Protein AF-A0A7S3JEY6-F1 (afdb_monomer_lite)

Organism: NCBI:txid151035

Structure (mmCIF, N/CA/C/O backbone):
data_AF-A0A7S3JEY6-F1
#
_entry.id   AF-A0A7S3JEY6-F1
#
loop_
_atom_site.group_PDB
_atom_site.id
_atom_site.type_symbol
_atom_site.label_atom_id
_atom_site.label_alt_id
_atom_site.label_comp_id
_atom_site.label_asym_id
_atom_site.label_entity_id
_atom_site.label_seq_id
_atom_site.pdbx_PDB_ins_code
_atom_site.Cartn_x
_atom_site.Cartn_y
_atom_site.Cartn_z
_atom_site.occupancy
_atom_site.B_iso_or_equiv
_atom_site.auth_seq_id
_atom_site.auth_comp_id
_atom_site.auth_asym_id
_atom_site.auth_atom_id
_atom_site.pdbx_PDB_model_num
ATOM 1 N N . MET A 1 1 ? 32.269 -19.346 -2.819 1.00 57.66 1 MET A N 1
ATOM 2 C CA . MET A 1 1 ? 31.037 -19.786 -2.111 1.00 57.66 1 MET A CA 1
ATOM 3 C C . MET A 1 1 ? 29.796 -19.551 -2.980 1.00 57.66 1 MET A C 1
ATOM 5 O O . MET A 1 1 ? 29.886 -18.789 -3.935 1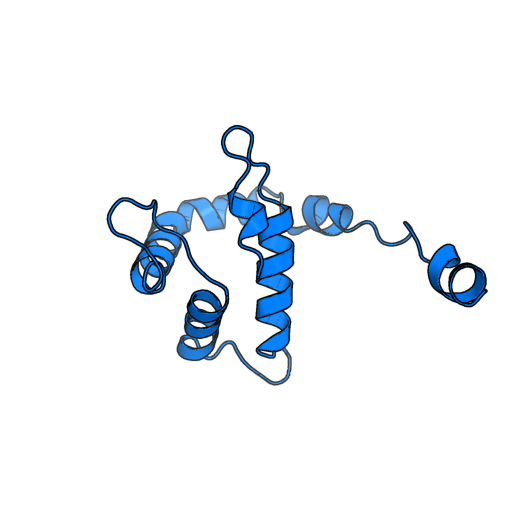.00 57.66 1 MET A O 1
ATOM 9 N N . MET A 1 2 ? 28.653 -20.195 -2.689 1.00 67.88 2 MET A N 1
ATOM 10 C CA . MET A 1 2 ? 27.393 -20.067 -3.462 1.00 67.88 2 M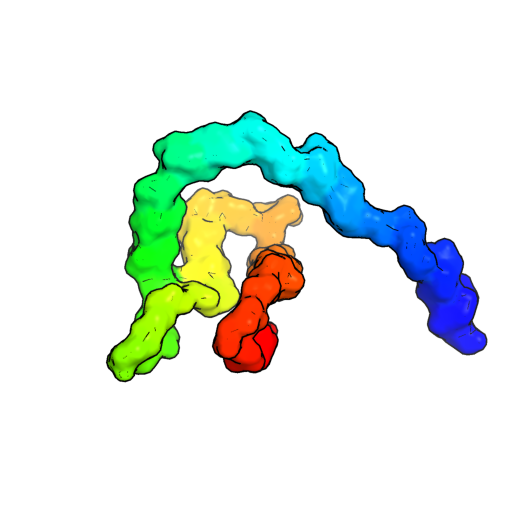ET A CA 1
ATOM 11 C C . MET A 1 2 ? 26.958 -18.598 -3.648 1.00 67.88 2 MET A C 1
ATOM 13 O O . MET A 1 2 ? 26.498 -18.218 -4.719 1.00 67.88 2 MET A O 1
ATOM 17 N N . TYR A 1 3 ? 27.199 -17.765 -2.633 1.00 72.00 3 TYR A N 1
ATOM 18 C CA . TYR A 1 3 ? 26.943 -16.323 -2.640 1.00 72.00 3 TYR A CA 1
ATOM 19 C C . TYR A 1 3 ? 27.713 -15.562 -3.739 1.00 72.00 3 TYR A C 1
ATOM 21 O O . TYR A 1 3 ? 27.115 -14.864 -4.555 1.00 72.00 3 TYR A O 1
ATOM 29 N N . GLU A 1 4 ? 29.032 -15.744 -3.815 1.00 73.69 4 GLU A N 1
ATOM 30 C CA . GLU A 1 4 ? 29.912 -14.998 -4.731 1.00 73.69 4 GLU A CA 1
ATOM 31 C C . GLU A 1 4 ? 29.698 -15.378 -6.200 1.00 73.69 4 GLU A C 1
ATOM 33 O O . GLU A 1 4 ? 29.848 -14.547 -7.090 1.00 73.69 4 GLU A O 1
ATOM 38 N N . ARG A 1 5 ? 29.347 -16.643 -6.463 1.00 71.69 5 ARG A N 1
ATOM 39 C CA . ARG A 1 5 ? 29.145 -17.148 -7.827 1.00 71.69 5 ARG A CA 1
ATOM 40 C C . ARG A 1 5 ? 27.738 -16.906 -8.366 1.00 71.69 5 ARG A C 1
ATOM 42 O O . ARG A 1 5 ? 27.607 -16.657 -9.559 1.00 71.69 5 ARG A O 1
ATOM 49 N N . ASN A 1 6 ? 26.712 -16.980 -7.514 1.00 73.75 6 ASN A N 1
ATOM 50 C CA . ASN A 1 6 ? 25.322 -17.000 -7.980 1.00 73.75 6 ASN A CA 1
ATOM 51 C C . ASN A 1 6 ? 24.539 -15.725 -7.651 1.00 73.75 6 ASN A C 1
ATOM 53 O O . ASN A 1 6 ? 23.624 -15.394 -8.395 1.00 73.75 6 ASN A O 1
ATOM 57 N N . LEU A 1 7 ? 24.868 -15.011 -6.568 1.00 69.38 7 LEU A N 1
ATOM 58 C CA . LEU A 1 7 ? 24.095 -13.844 -6.113 1.00 69.38 7 LEU A CA 1
ATOM 59 C C . LEU A 1 7 ? 24.815 -12.524 -6.407 1.00 69.38 7 LEU A C 1
ATOM 61 O O . LEU A 1 7 ? 24.202 -11.589 -6.921 1.00 69.38 7 LEU A O 1
ATOM 65 N N . PHE A 1 8 ? 26.127 -12.467 -6.164 1.00 71.81 8 PHE A N 1
ATOM 66 C CA . PHE A 1 8 ? 26.944 -11.267 -6.379 1.00 71.81 8 PHE A CA 1
ATOM 67 C C . PHE A 1 8 ? 26.860 -10.675 -7.804 1.00 71.81 8 PHE A C 1
ATOM 69 O O . PHE A 1 8 ? 26.747 -9.457 -7.921 1.00 71.81 8 PHE A O 1
ATOM 76 N N . PRO A 1 9 ? 26.811 -11.470 -8.898 1.00 75.88 9 PRO A N 1
ATOM 77 C CA . PRO A 1 9 ? 26.722 -10.923 -10.257 1.00 75.88 9 PRO A CA 1
ATOM 78 C C . PRO A 1 9 ? 25.406 -10.207 -10.582 1.00 75.88 9 PRO A C 1
ATOM 80 O O . PRO A 1 9 ? 25.340 -9.503 -11.592 1.00 75.88 9 PRO A O 1
ATOM 83 N N . TYR A 1 10 ? 24.355 -10.424 -9.790 1.00 68.44 10 TYR A N 1
ATOM 84 C CA . TYR A 1 10 ? 23.027 -9.834 -9.988 1.00 68.44 10 TYR A CA 1
ATOM 85 C C . TYR A 1 10 ? 22.689 -8.784 -8.926 1.00 68.44 10 TYR A C 1
ATOM 87 O O . TYR A 1 10 ? 21.715 -8.045 -9.076 1.00 68.44 10 TYR A O 1
ATOM 95 N N . PHE A 1 11 ? 23.516 -8.678 -7.884 1.00 61.50 11 PHE A N 1
ATOM 96 C CA . PHE A 1 11 ? 23.351 -7.714 -6.807 1.00 61.50 11 PHE A CA 1
ATOM 97 C C . PHE A 1 11 ? 23.478 -6.285 -7.359 1.00 61.50 11 PHE A C 1
ATOM 99 O O . PHE A 1 11 ? 24.491 -5.927 -7.956 1.00 61.50 11 PHE A O 1
ATOM 106 N N . GLY A 1 12 ? 22.419 -5.481 -7.222 1.00 65.06 12 GLY A N 1
ATOM 107 C CA . GLY A 1 12 ? 22.375 -4.090 -7.694 1.00 65.06 12 GLY A CA 1
ATOM 108 C C . GLY A 1 12 ? 22.077 -3.882 -9.187 1.00 65.06 12 GLY A C 1
ATOM 109 O O . GLY A 1 12 ? 21.961 -2.737 -9.613 1.00 65.06 12 GLY A O 1
ATOM 110 N N . LYS A 1 13 ? 21.913 -4.944 -9.996 1.00 67.19 13 LYS A N 1
ATOM 111 C CA . LYS A 1 13 ? 21.533 -4.804 -11.421 1.00 67.19 13 LYS A CA 1
ATOM 112 C C . LYS A 1 13 ? 20.061 -4.462 -11.627 1.00 67.19 13 LYS A C 1
ATOM 114 O O . LYS A 1 13 ? 19.707 -3.843 -12.625 1.00 67.19 13 LYS A O 1
ATOM 119 N N . GLN A 1 14 ? 19.203 -4.889 -10.708 1.00 66.25 14 GLN A N 1
ATOM 120 C CA . GLN A 1 14 ? 17.799 -4.509 -10.709 1.00 66.25 14 GLN A CA 1
ATOM 121 C C . GLN A 1 14 ? 17.652 -3.300 -9.798 1.00 66.25 14 GLN A C 1
ATOM 123 O O . GLN A 1 14 ? 17.940 -3.400 -8.609 1.00 66.25 14 GLN A O 1
ATOM 128 N N . ASN A 1 15 ? 17.251 -2.163 -10.369 1.00 69.06 15 ASN A N 1
ATOM 129 C CA . ASN A 1 15 ? 16.907 -0.970 -9.612 1.00 69.06 15 ASN A CA 1
ATOM 130 C C . ASN A 1 15 ? 15.385 -0.961 -9.380 1.00 69.06 15 ASN A C 1
ATOM 132 O O . ASN A 1 15 ? 14.649 -0.599 -10.301 1.00 69.06 15 ASN A O 1
ATOM 136 N N . PRO A 1 16 ? 14.885 -1.326 -8.183 1.00 67.38 16 PRO A N 1
ATOM 137 C CA . PRO A 1 16 ? 13.449 -1.306 -7.897 1.00 67.38 16 PRO A CA 1
ATOM 138 C C . PRO A 1 16 ? 12.867 0.111 -7.988 1.00 67.38 16 PRO A C 1
ATOM 140 O O . PRO A 1 16 ? 11.682 0.283 -8.271 1.00 67.38 16 PRO A O 1
ATOM 143 N N . GLN A 1 17 ? 13.712 1.132 -7.797 1.00 74.00 17 GLN A N 1
ATOM 144 C CA . GLN A 1 17 ? 13.337 2.537 -7.907 1.00 74.00 17 GLN A CA 1
ATOM 145 C C . GLN A 1 17 ? 13.005 2.931 -9.350 1.00 74.00 17 GLN A C 1
ATOM 147 O O . GLN A 1 17 ? 12.110 3.739 -9.569 1.00 74.00 17 GLN A O 1
ATOM 152 N N . ALA A 1 18 ? 13.622 2.283 -10.345 1.00 79.81 18 ALA A N 1
ATOM 153 C CA . ALA A 1 18 ? 13.360 2.582 -11.750 1.00 79.81 18 ALA A CA 1
ATOM 154 C C . ALA A 1 18 ? 11.897 2.323 -12.144 1.00 79.81 18 ALA A C 1
ATOM 156 O O . ALA A 1 18 ? 11.350 3.049 -12.968 1.00 79.81 18 ALA A O 1
ATOM 157 N N . PHE A 1 19 ? 11.234 1.317 -11.564 1.00 76.69 19 PHE A N 1
ATOM 158 C CA . PHE A 1 19 ? 9.799 1.126 -11.794 1.00 76.69 19 PHE A CA 1
ATOM 159 C C . PHE A 1 19 ? 8.985 2.270 -11.186 1.00 76.69 19 PHE A C 1
ATOM 161 O O . PHE A 1 19 ? 8.059 2.767 -11.823 1.00 76.69 19 PHE A O 1
ATOM 168 N N . ARG A 1 20 ? 9.345 2.707 -9.975 1.00 78.88 20 ARG A N 1
ATOM 169 C CA . ARG A 1 20 ? 8.625 3.771 -9.274 1.00 78.88 20 ARG A CA 1
ATOM 170 C C . ARG A 1 20 ? 8.689 5.068 -10.061 1.00 78.88 20 ARG A C 1
ATOM 172 O O . ARG A 1 20 ? 7.640 5.580 -10.428 1.00 78.88 20 ARG A O 1
ATOM 179 N N . ASP A 1 21 ? 9.890 5.508 -10.411 1.00 81.06 21 ASP A N 1
ATOM 180 C CA . ASP A 1 21 ? 10.106 6.778 -11.110 1.00 81.06 21 ASP A CA 1
ATOM 181 C C . ASP A 1 21 ? 9.417 6.805 -12.483 1.00 81.06 21 ASP A C 1
ATOM 183 O O . ASP A 1 21 ? 8.878 7.827 -12.892 1.00 81.06 21 ASP A O 1
ATOM 187 N N . ASN A 1 22 ? 9.392 5.669 -13.192 1.00 81.75 22 ASN A N 1
ATOM 188 C CA . ASN A 1 22 ? 8.861 5.621 -14.555 1.00 81.75 22 ASN A CA 1
ATOM 189 C C . ASN A 1 22 ? 7.367 5.269 -14.642 1.00 81.75 22 ASN A C 1
ATOM 191 O O . ASN A 1 22 ? 6.740 5.559 -15.660 1.00 81.75 22 ASN A O 1
ATOM 195 N N . ARG A 1 23 ? 6.795 4.568 -13.652 1.00 81.38 23 ARG A N 1
ATOM 196 C CA . ARG A 1 23 ? 5.451 3.960 -13.775 1.00 81.38 23 ARG A CA 1
ATOM 197 C C . ARG A 1 23 ? 4.512 4.230 -12.609 1.00 81.38 23 ARG A C 1
ATOM 199 O O . ARG A 1 23 ? 3.313 4.078 -12.805 1.00 81.38 23 ARG A O 1
ATOM 206 N N . TYR A 1 24 ? 5.021 4.601 -11.437 1.00 81.38 24 TYR A N 1
ATOM 207 C CA . TYR A 1 24 ? 4.195 4.763 -10.237 1.00 81.38 24 TYR A CA 1
ATOM 208 C C . TYR A 1 24 ? 4.168 6.207 -9.726 1.00 81.38 24 TYR A C 1
ATOM 210 O O . TYR A 1 24 ? 3.105 6.741 -9.442 1.00 81.38 24 TYR A O 1
ATOM 218 N N . TRP A 1 25 ? 5.320 6.870 -9.647 1.00 85.94 25 TRP A N 1
ATOM 219 C CA . TRP A 1 25 ? 5.466 8.262 -9.219 1.00 85.94 25 TRP A CA 1
ATOM 220 C C . TRP A 1 25 ? 5.343 9.214 -10.405 1.00 85.94 25 TRP A C 1
ATOM 222 O O . TRP A 1 25 ? 6.261 9.963 -10.729 1.00 85.94 25 TRP A O 1
ATOM 232 N N . ASN A 1 26 ? 4.197 9.156 -11.072 1.00 89.00 26 ASN A N 1
ATOM 233 C CA . ASN A 1 26 ? 3.839 10.086 -12.132 1.00 89.00 26 ASN A CA 1
ATOM 234 C C . ASN A 1 26 ? 2.513 10.785 -11.807 1.00 89.00 26 ASN A C 1
ATOM 236 O O . ASN A 1 26 ? 1.744 10.354 -10.947 1.00 89.00 26 ASN A O 1
ATOM 240 N N . GLU A 1 27 ? 2.267 11.893 -12.500 1.00 91.12 27 GLU A N 1
ATOM 241 C CA . GLU A 1 27 ? 1.101 12.746 -12.270 1.00 91.12 27 GLU A CA 1
ATOM 242 C C . GLU A 1 27 ? -0.222 12.037 -12.595 1.00 91.12 27 GLU A C 1
ATOM 244 O O . GLU A 1 27 ? -1.229 12.254 -11.925 1.00 91.12 27 GLU A O 1
ATOM 249 N N . GLU A 1 28 ? -0.228 11.148 -13.589 1.00 90.50 28 GLU A N 1
ATOM 250 C CA . GLU A 1 28 ? -1.419 10.389 -13.983 1.00 90.50 28 GLU A CA 1
ATOM 251 C C . GLU A 1 28 ? -1.913 9.498 -12.838 1.00 90.50 28 GLU A C 1
ATOM 253 O O . GLU A 1 28 ? -3.097 9.513 -12.494 1.00 90.50 28 GLU A O 1
ATOM 258 N N . VAL A 1 29 ? -0.994 8.770 -12.202 1.00 89.19 29 VAL A N 1
ATOM 259 C CA . VAL A 1 29 ? -1.283 7.919 -11.045 1.00 89.19 29 VAL A CA 1
ATOM 260 C C . VAL A 1 29 ? -1.720 8.763 -9.843 1.00 89.19 29 VAL A C 1
ATOM 262 O O . VAL A 1 29 ? -2.700 8.417 -9.182 1.00 89.19 29 VAL A O 1
ATOM 265 N N . ASP A 1 30 ? -1.068 9.901 -9.588 1.00 91.06 30 ASP A N 1
ATOM 266 C CA . ASP A 1 30 ? -1.451 10.822 -8.506 1.00 91.06 30 ASP A CA 1
ATOM 267 C C . ASP A 1 30 ? -2.877 11.380 -8.694 1.00 91.06 30 ASP A C 1
ATOM 269 O O . ASP A 1 30 ? -3.679 11.419 -7.757 1.00 91.06 30 ASP A O 1
ATOM 273 N N . ASN A 1 31 ? -3.255 11.727 -9.927 1.00 93.75 31 ASN A N 1
ATOM 274 C CA . ASN A 1 31 ? -4.609 12.183 -10.252 1.00 93.75 31 ASN A CA 1
ATOM 275 C C . ASN A 1 31 ? -5.671 11.099 -10.005 1.00 93.75 31 ASN A C 1
ATOM 277 O O . ASN A 1 31 ? -6.765 11.400 -9.511 1.00 93.75 31 ASN A O 1
ATOM 281 N N . ILE A 1 32 ? -5.358 9.832 -10.297 1.00 92.81 32 ILE A N 1
ATOM 282 C CA . ILE A 1 32 ? -6.247 8.700 -9.994 1.00 92.81 32 ILE A CA 1
ATOM 283 C C . ILE A 1 32 ? -6.414 8.548 -8.479 1.00 92.81 32 ILE A C 1
ATOM 285 O O . ILE A 1 32 ? -7.547 8.446 -8.002 1.00 92.81 32 ILE A O 1
ATOM 289 N N . TYR A 1 33 ? -5.320 8.601 -7.714 1.00 88.69 33 TYR A N 1
ATOM 290 C CA . TYR A 1 33 ? -5.389 8.515 -6.254 1.00 88.69 33 TYR A CA 1
ATOM 291 C C . TYR A 1 33 ? -6.203 9.654 -5.645 1.00 88.69 33 TYR A C 1
ATOM 293 O O . TYR A 1 33 ? -7.069 9.397 -4.812 1.00 88.69 33 TYR A O 1
ATOM 301 N N . LYS A 1 34 ? -5.993 10.899 -6.087 1.00 91.62 34 LYS A N 1
ATOM 302 C CA . LYS A 1 34 ? -6.748 12.060 -5.587 1.00 91.62 34 LYS A CA 1
ATOM 303 C C . LYS A 1 34 ? -8.237 11.964 -5.898 1.00 91.62 34 LYS A C 1
ATOM 305 O O . LYS A 1 34 ? -9.059 12.241 -5.029 1.00 91.62 34 LYS A O 1
ATOM 310 N N . SER A 1 35 ? -8.590 11.559 -7.118 1.00 95.06 35 SER A N 1
ATOM 311 C CA . SER A 1 35 ? -9.996 11.436 -7.529 1.00 95.06 35 SER A C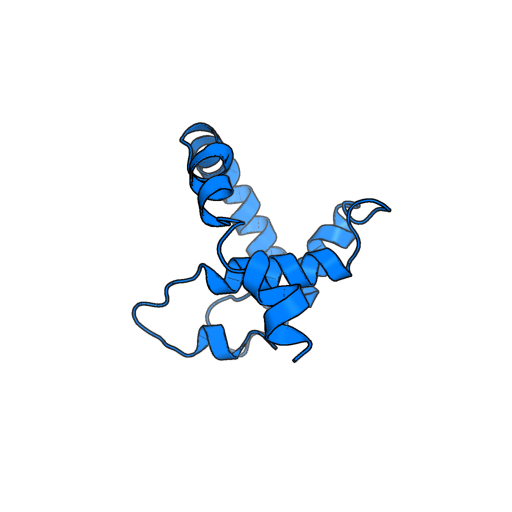A 1
ATOM 312 C C . SER A 1 35 ? -10.736 10.308 -6.802 1.00 95.06 35 SER A C 1
ATOM 314 O O . SER A 1 35 ? -11.926 10.451 -6.529 1.00 95.06 35 SER A O 1
ATOM 316 N N . HIS A 1 36 ? -10.042 9.229 -6.430 1.00 93.88 36 HIS A N 1
ATOM 317 C CA . HIS A 1 36 ? -10.638 8.053 -5.783 1.00 93.88 36 HIS A CA 1
ATOM 318 C C . HIS A 1 36 ? -10.270 7.916 -4.299 1.00 93.88 36 HIS A C 1
ATOM 320 O O . HIS A 1 36 ? -10.531 6.877 -3.693 1.00 93.88 36 HIS A O 1
ATOM 326 N N . LEU A 1 37 ? -9.703 8.955 -3.679 1.00 91.88 37 LEU A N 1
ATOM 327 C CA . LEU A 1 37 ? -9.218 8.898 -2.296 1.00 91.88 37 LEU A CA 1
ATOM 328 C C . LEU A 1 37 ? -10.305 8.442 -1.314 1.00 91.88 37 LEU A C 1
ATOM 330 O O . LEU A 1 37 ? -10.054 7.604 -0.454 1.00 91.88 37 LEU A O 1
ATOM 334 N N . GLN A 1 38 ? -11.532 8.939 -1.487 1.00 93.62 38 GLN A N 1
ATOM 335 C CA . GLN A 1 38 ? -12.670 8.578 -0.635 1.00 93.62 38 GLN A CA 1
ATOM 336 C C . GLN A 1 38 ? -12.999 7.081 -0.695 1.00 93.62 38 GLN A C 1
ATOM 338 O O . GLN A 1 38 ? -13.345 6.489 0.324 1.00 93.62 38 GLN A O 1
ATOM 343 N N . LEU A 1 39 ? -12.860 6.461 -1.871 1.00 92.38 39 LEU A N 1
ATOM 344 C CA . LEU A 1 39 ? -13.063 5.025 -2.043 1.00 92.38 39 LEU A CA 1
ATOM 345 C C . LEU A 1 39 ? -11.983 4.237 -1.297 1.00 92.38 39 LEU A C 1
ATOM 347 O O . LEU A 1 39 ? -12.303 3.304 -0.565 1.00 92.38 39 LEU A O 1
ATOM 351 N N . PHE A 1 40 ? -10.716 4.634 -1.436 1.00 89.88 40 PHE A N 1
ATOM 352 C CA . PHE A 1 40 ? -9.615 3.979 -0.728 1.00 89.88 40 PHE A CA 1
ATOM 353 C C . PHE A 1 40 ? -9.747 4.116 0.791 1.00 89.88 40 PHE A C 1
ATOM 355 O O . PHE A 1 40 ? -9.560 3.136 1.508 1.00 89.88 40 PHE A O 1
ATOM 362 N N . GLU A 1 41 ? -10.128 5.293 1.294 1.00 90.56 41 GLU A N 1
ATOM 363 C CA . GLU A 1 41 ? -10.404 5.481 2.721 1.00 90.56 41 GLU A CA 1
ATOM 364 C C . GLU A 1 41 ? -11.571 4.622 3.208 1.00 90.56 41 GLU A C 1
ATOM 366 O O . GLU A 1 41 ? -11.515 4.078 4.312 1.00 90.56 41 GLU A O 1
ATOM 371 N N . TYR A 1 42 ? -12.631 4.511 2.404 1.00 92.50 42 TYR A N 1
ATOM 372 C CA . TYR A 1 42 ? -13.777 3.672 2.721 1.00 92.50 42 TYR A CA 1
ATOM 373 C C . TYR A 1 42 ? -13.371 2.199 2.815 1.00 92.50 42 TYR A C 1
ATOM 375 O O . TYR A 1 42 ? -13.668 1.557 3.821 1.00 92.50 42 TYR A O 1
ATOM 383 N N . LEU A 1 43 ? -12.631 1.681 1.832 1.00 91.00 43 LEU A N 1
ATOM 384 C CA . LEU A 1 43 ? -12.120 0.308 1.854 1.00 91.00 43 LEU A CA 1
ATOM 385 C C . LEU A 1 43 ? -11.201 0.078 3.059 1.00 91.00 43 LEU A C 1
ATOM 387 O O . LEU A 1 43 ? -11.373 -0.894 3.792 1.00 91.00 43 LEU A O 1
ATOM 391 N N . TYR A 1 44 ? -10.289 1.015 3.328 1.00 89.81 44 TYR A N 1
ATOM 392 C CA . TYR A 1 44 ? -9.361 0.921 4.453 1.00 89.81 44 TYR A CA 1
ATOM 393 C C . TYR A 1 44 ? -10.074 0.877 5.810 1.00 89.81 44 TYR A C 1
ATOM 395 O O . TYR A 1 44 ? -9.701 0.094 6.677 1.00 89.81 44 TYR A O 1
ATOM 403 N N . LYS A 1 45 ? -11.126 1.684 5.992 1.00 90.25 45 LYS A N 1
ATOM 404 C CA . LYS A 1 45 ? -11.951 1.694 7.214 1.00 90.25 45 LYS A CA 1
ATOM 405 C C . LYS A 1 45 ? -12.886 0.492 7.323 1.00 90.25 45 LYS A C 1
ATOM 407 O O . LYS A 1 45 ? -13.252 0.128 8.431 1.00 90.25 45 LYS A O 1
ATOM 412 N N . THR A 1 46 ? -13.302 -0.076 6.194 1.00 91.19 46 THR A N 1
ATOM 413 C CA . THR A 1 46 ? -14.235 -1.212 6.160 1.00 91.19 46 THR A CA 1
ATOM 414 C C . THR A 1 46 ? -13.532 -2.516 6.517 1.00 91.19 46 THR A C 1
ATOM 416 O O . THR A 1 46 ? -14.080 -3.316 7.266 1.00 91.19 46 THR A O 1
ATOM 419 N N . TYR A 1 47 ? -12.318 -2.710 6.000 1.00 90.25 47 TYR A N 1
ATOM 420 C CA . TYR A 1 47 ? -11.562 -3.951 6.171 1.00 90.25 47 TYR A CA 1
ATOM 421 C C . TYR A 1 47 ? -10.502 -3.880 7.275 1.00 90.25 47 TYR A C 1
ATOM 423 O O . TYR A 1 47 ? -10.100 -4.914 7.794 1.00 90.25 47 TYR A O 1
ATOM 431 N N . GLY A 1 48 ? -10.031 -2.683 7.633 1.00 88.06 48 GLY A N 1
ATOM 432 C CA . GLY A 1 48 ? -8.991 -2.503 8.642 1.00 88.06 48 GLY A CA 1
ATOM 433 C C . GLY A 1 48 ? -9.532 -2.368 10.066 1.00 88.06 48 GLY A C 1
ATOM 434 O O . GLY A 1 48 ? -10.644 -1.889 10.289 1.00 88.06 48 GLY A O 1
ATOM 435 N N . GLY A 1 49 ? -8.690 -2.696 11.046 1.00 85.25 49 GLY A N 1
ATOM 436 C CA . GLY A 1 49 ? -8.920 -2.376 12.457 1.00 85.25 49 GLY A CA 1
ATOM 437 C C . GLY A 1 49 ? -9.542 -3.490 13.297 1.00 85.25 49 GLY A C 1
ATOM 438 O O . GLY A 1 49 ? -9.866 -3.251 14.461 1.00 85.25 49 GLY A O 1
ATOM 439 N N . THR A 1 50 ? -9.664 -4.707 12.768 1.00 82.94 50 THR A N 1
ATOM 440 C CA . THR A 1 50 ? -10.116 -5.885 13.529 1.00 82.94 50 THR A CA 1
ATOM 441 C C . THR A 1 50 ? -9.122 -6.268 14.627 1.00 82.94 50 THR A C 1
ATOM 443 O O . THR A 1 50 ? -9.524 -6.656 15.724 1.00 82.94 50 THR A O 1
ATOM 446 N N . HIS A 1 51 ? -7.825 -6.063 14.379 1.00 82.31 51 HIS A N 1
ATOM 447 C CA . HIS A 1 51 ? -6.741 -6.325 15.339 1.00 82.31 51 HIS A CA 1
ATOM 448 C C . HIS A 1 51 ? -6.369 -5.110 16.202 1.00 82.31 51 HIS A C 1
ATOM 450 O O . HIS A 1 51 ? -5.367 -5.127 16.925 1.00 82.31 51 HIS A O 1
ATOM 456 N N . MET A 1 52 ? -7.145 -4.027 16.122 1.00 83.31 52 MET A N 1
ATOM 457 C CA . MET A 1 52 ? -6.850 -2.773 16.806 1.00 83.31 52 MET A CA 1
ATOM 458 C C . MET A 1 52 ? -7.224 -2.845 18.290 1.00 83.31 52 MET A C 1
ATOM 460 O O . MET A 1 52 ? -8.317 -3.277 18.660 1.00 83.31 52 MET A O 1
ATOM 464 N N . LYS A 1 53 ? -6.334 -2.365 19.165 1.00 82.19 53 LYS A N 1
ATOM 465 C CA . LYS A 1 53 ? -6.670 -2.179 20.581 1.00 82.19 53 LYS A CA 1
ATOM 466 C C . LYS A 1 53 ? -7.392 -0.844 20.784 1.00 82.19 53 LYS A C 1
ATOM 468 O O . LYS A 1 53 ? -7.139 0.106 20.044 1.00 82.19 53 LYS A O 1
ATOM 473 N N . PRO A 1 54 ? -8.259 -0.720 21.803 1.00 79.44 54 PRO A N 1
ATOM 474 C CA . PRO A 1 54 ? -8.883 0.559 22.128 1.00 79.44 54 PRO A CA 1
ATOM 475 C C . PRO A 1 54 ? -7.824 1.651 22.347 1.00 79.44 54 PRO A C 1
ATOM 477 O O . PRO A 1 54 ? -6.984 1.524 23.236 1.00 79.44 54 PRO A O 1
ATOM 480 N N . GLY A 1 55 ? -7.868 2.712 21.537 1.00 81.00 55 GLY A N 1
ATOM 481 C CA . GLY A 1 55 ? -6.919 3.832 21.585 1.00 81.00 55 GLY A CA 1
ATOM 482 C C . GLY A 1 55 ? -5.778 3.777 20.563 1.00 81.00 55 GLY A C 1
ATOM 483 O O . GLY A 1 55 ? -5.078 4.776 20.412 1.00 81.00 55 GLY A O 1
ATOM 484 N N . ASP A 1 56 ? -5.611 2.670 19.834 1.00 79.38 56 ASP A N 1
ATOM 485 C CA . ASP A 1 56 ? -4.662 2.603 18.720 1.00 79.38 56 ASP A CA 1
ATOM 486 C C . ASP A 1 56 ? -5.192 3.366 17.492 1.00 79.38 56 ASP A C 1
ATOM 488 O O . ASP A 1 56 ? -6.398 3.499 17.274 1.00 79.38 56 ASP A O 1
ATOM 492 N N . GLN A 1 57 ? -4.273 3.871 16.666 1.00 82.94 57 GLN A N 1
ATOM 493 C CA . GLN A 1 57 ? -4.617 4.429 15.359 1.00 82.94 57 GLN A CA 1
ATOM 494 C C . GLN A 1 57 ? -4.994 3.300 14.394 1.00 82.94 57 GLN A C 1
ATOM 496 O O . GLN A 1 57 ? -4.340 2.258 14.385 1.00 82.94 57 GLN A O 1
ATOM 501 N N . LEU A 1 58 ? -5.999 3.532 13.541 1.00 82.62 58 LEU A N 1
ATOM 502 C CA . LEU A 1 58 ? -6.457 2.558 12.551 1.00 82.62 58 LEU A CA 1
ATOM 503 C C . LEU A 1 58 ? -5.297 2.062 11.673 1.00 82.62 58 LEU A C 1
ATOM 505 O O . LEU A 1 58 ? -4.721 2.814 10.876 1.00 82.62 58 LEU A O 1
ATOM 509 N N . PHE A 1 59 ? -4.990 0.776 11.796 1.00 85.06 59 PHE A N 1
ATOM 510 C CA . PHE A 1 59 ? -4.026 0.077 10.959 1.00 85.06 59 PHE A CA 1
ATOM 511 C C . PHE A 1 59 ? -4.680 -1.119 10.281 1.00 85.06 59 PHE A C 1
ATOM 513 O O . PHE A 1 59 ? -5.691 -1.625 10.760 1.00 85.06 59 PHE A O 1
ATOM 520 N N . MET A 1 60 ? -4.074 -1.538 9.172 1.00 86.75 60 MET A N 1
ATOM 521 C CA . MET A 1 60 ? -4.468 -2.729 8.441 1.00 86.75 60 MET A CA 1
ATOM 522 C C . MET A 1 60 ? -3.361 -3.781 8.494 1.00 86.75 60 MET A C 1
ATOM 524 O O . MET A 1 60 ? -2.185 -3.444 8.293 1.00 86.75 60 MET A O 1
ATOM 528 N N . THR A 1 61 ? -3.720 -5.029 8.764 1.00 89.00 61 THR A N 1
ATOM 529 C CA . THR A 1 61 ? -2.820 -6.191 8.747 1.00 89.00 61 THR A CA 1
ATOM 530 C C . THR A 1 61 ? -2.845 -6.911 7.395 1.00 89.00 61 THR A C 1
ATOM 532 O O . THR A 1 61 ? -3.653 -6.611 6.516 1.00 89.00 61 THR A O 1
ATOM 535 N N . THR A 1 62 ? -1.918 -7.849 7.187 1.00 89.06 62 THR A N 1
ATOM 536 C CA . THR A 1 62 ? -1.799 -8.590 5.920 1.00 89.06 62 THR A CA 1
ATOM 537 C C . THR A 1 62 ? -3.041 -9.431 5.607 1.00 89.06 62 THR A C 1
ATOM 539 O O . THR A 1 62 ? -3.450 -9.487 4.454 1.00 89.06 62 THR A O 1
ATOM 542 N N . ASP A 1 63 ? -3.651 -10.058 6.613 1.00 90.44 63 ASP A N 1
ATOM 543 C CA . ASP A 1 63 ? -4.881 -10.856 6.496 1.00 90.44 63 ASP A CA 1
ATOM 544 C C . ASP A 1 63 ? -6.112 -9.992 6.179 1.00 90.44 63 ASP A C 1
ATOM 546 O O . ASP A 1 63 ? -6.949 -10.364 5.354 1.00 90.44 63 ASP A O 1
ATOM 550 N N . GLU A 1 64 ? -6.192 -8.797 6.767 1.00 90.69 64 GLU A N 1
ATOM 551 C CA . GLU A 1 64 ? -7.223 -7.810 6.428 1.00 90.69 64 GLU A CA 1
ATOM 552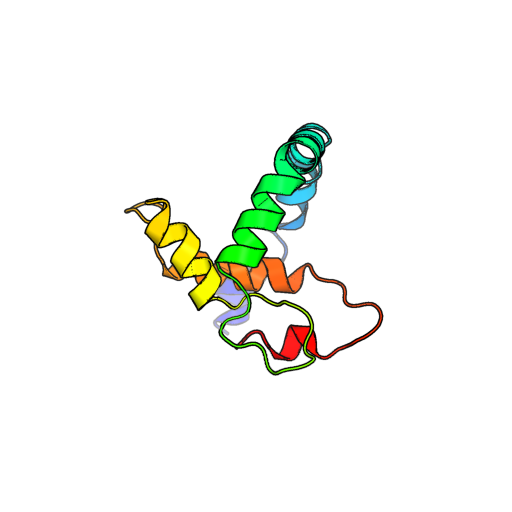 C C . GLU A 1 64 ? -7.068 -7.325 4.981 1.00 90.69 64 GLU A C 1
ATOM 554 O O . GLU A 1 64 ? -8.058 -7.200 4.259 1.00 90.69 64 GLU A O 1
ATOM 559 N N . LEU A 1 65 ? -5.828 -7.113 4.525 1.00 90.25 65 LEU A N 1
ATOM 560 C CA . LEU A 1 65 ? -5.561 -6.786 3.128 1.00 90.25 65 LEU A CA 1
ATOM 561 C C . LEU A 1 65 ? -5.942 -7.952 2.208 1.00 90.25 65 LEU A C 1
ATOM 563 O O . LEU A 1 65 ? -6.611 -7.726 1.207 1.00 90.25 65 LEU A O 1
ATOM 567 N N . GLU A 1 66 ? -5.559 -9.187 2.535 1.00 91.62 66 GLU A N 1
ATOM 568 C CA . GLU A 1 66 ? -5.905 -10.376 1.743 1.00 91.62 66 GLU A CA 1
ATOM 569 C C . GLU A 1 66 ? -7.421 -10.533 1.576 1.00 91.62 66 GLU A C 1
ATOM 571 O O . GLU A 1 66 ? -7.886 -10.841 0.478 1.00 91.62 66 GLU A O 1
ATOM 576 N N . SER A 1 67 ? -8.191 -10.212 2.619 1.00 91.38 67 SER A N 1
ATOM 577 C CA . SER A 1 67 ? -9.658 -10.233 2.583 1.00 91.38 67 SER A CA 1
ATOM 578 C C . SER A 1 67 ? -10.232 -9.287 1.519 1.00 91.38 67 SER A C 1
ATOM 580 O O . SER A 1 67 ? -11.174 -9.655 0.825 1.00 91.38 67 SER A O 1
ATOM 582 N N . ILE A 1 68 ? -9.624 -8.112 1.301 1.00 91.75 68 ILE A N 1
ATOM 583 C CA . ILE A 1 68 ? -10.041 -7.181 0.235 1.00 91.75 68 ILE A CA 1
ATOM 584 C C . ILE A 1 68 ? -9.876 -7.823 -1.142 1.00 91.75 68 ILE A C 1
ATOM 586 O O . ILE A 1 68 ? -10.761 -7.727 -1.990 1.00 91.75 68 ILE A O 1
ATOM 590 N N . PHE A 1 69 ? -8.732 -8.463 -1.388 1.00 90.69 69 PHE A N 1
ATOM 591 C CA . PHE A 1 69 ? -8.429 -9.085 -2.680 1.00 90.69 69 PHE A CA 1
ATOM 592 C C . PHE A 1 69 ? -9.275 -10.337 -2.925 1.00 90.69 69 PHE A C 1
ATOM 594 O O . PHE A 1 69 ? -9.647 -10.601 -4.069 1.00 90.69 69 PHE A O 1
ATOM 601 N N . ALA A 1 70 ? -9.589 -11.086 -1.867 1.00 90.50 70 ALA A N 1
ATOM 602 C CA . ALA A 1 70 ? -10.489 -12.228 -1.935 1.00 90.50 70 ALA A CA 1
ATOM 603 C C . ALA A 1 70 ? -11.923 -11.790 -2.275 1.00 90.50 70 ALA A C 1
ATOM 605 O O . ALA A 1 70 ? -12.499 -12.299 -3.234 1.00 90.50 70 ALA A O 1
ATOM 606 N N . ASP A 1 71 ? -12.459 -10.796 -1.561 1.00 92.06 71 ASP A N 1
ATOM 607 C CA . ASP A 1 71 ? -13.828 -10.296 -1.758 1.00 92.06 71 ASP A CA 1
ATOM 608 C C . ASP A 1 71 ? -14.025 -9.586 -3.103 1.00 92.06 71 ASP A C 1
ATOM 610 O O . ASP A 1 71 ? -15.128 -9.556 -3.645 1.00 92.06 71 ASP A O 1
ATOM 614 N N . SER A 1 72 ? -12.958 -9.005 -3.653 1.00 89.94 72 SER A N 1
ATOM 615 C CA . SER A 1 72 ? -12.973 -8.359 -4.971 1.00 89.94 72 SER A CA 1
ATOM 616 C C . SER A 1 72 ? -12.694 -9.316 -6.133 1.00 89.94 72 SER A C 1
ATOM 618 O O . SER A 1 72 ? -12.587 -8.859 -7.270 1.00 89.94 72 SER A O 1
ATOM 620 N N . GLU A 1 73 ? -12.567 -10.622 -5.864 1.00 90.06 73 GLU A N 1
ATOM 621 C CA . GLU A 1 73 ? -12.254 -11.661 -6.858 1.00 90.06 73 GLU A CA 1
ATOM 622 C C . GLU A 1 73 ? -10.967 -11.363 -7.658 1.00 90.06 73 GLU A C 1
ATOM 624 O O . GLU A 1 73 ? -10.798 -11.776 -8.807 1.00 90.06 73 GLU A O 1
ATOM 629 N N . LEU A 1 74 ? -10.024 -10.636 -7.045 1.00 88.81 74 LEU A N 1
ATOM 630 C CA . LEU A 1 74 ? -8.740 -10.296 -7.661 1.00 88.81 74 LEU A CA 1
ATOM 631 C C . LEU A 1 74 ? -7.735 -11.449 -7.582 1.00 88.81 74 LEU A C 1
ATOM 633 O O . LEU A 1 74 ? -6.786 -11.483 -8.368 1.00 88.81 74 LEU A O 1
ATOM 637 N N . ILE A 1 75 ? -7.936 -12.386 -6.651 1.00 89.94 75 ILE A N 1
ATOM 638 C CA . ILE A 1 75 ? -7.100 -13.581 -6.513 1.00 89.94 75 ILE A CA 1
ATOM 639 C C . ILE A 1 75 ? -7.412 -14.546 -7.659 1.00 89.94 75 ILE A C 1
ATOM 641 O O . ILE A 1 75 ? -8.533 -15.030 -7.799 1.00 89.94 75 ILE A O 1
ATOM 645 N N . ASN A 1 76 ? -6.406 -14.839 -8.479 1.00 88.44 76 ASN A N 1
ATOM 646 C CA . ASN A 1 76 ? -6.510 -15.729 -9.634 1.00 88.44 76 ASN A CA 1
ATOM 647 C C . ASN A 1 76 ? -5.165 -16.420 -9.919 1.00 88.44 76 ASN A C 1
ATOM 649 O O . ASN A 1 76 ? -4.189 -16.231 -9.198 1.00 88.44 76 ASN A O 1
ATOM 653 N N . ASP A 1 77 ? -5.086 -17.201 -10.998 1.00 88.31 77 ASP A N 1
ATOM 654 C CA . ASP A 1 77 ? -3.866 -17.940 -11.365 1.00 88.31 77 ASP A CA 1
ATOM 655 C C . ASP A 1 77 ? -2.635 -17.039 -11.603 1.00 88.31 77 ASP A C 1
ATOM 657 O O . ASP A 1 77 ? -1.500 -17.509 -11.525 1.00 88.31 77 ASP A O 1
ATOM 661 N N . SER A 1 78 ? -2.844 -15.751 -11.903 1.00 88.50 78 SER A N 1
ATOM 662 C CA . SER A 1 78 ? -1.778 -14.757 -12.105 1.00 88.50 78 SER A CA 1
ATOM 663 C C . SER A 1 78 ? -1.441 -13.952 -10.848 1.00 88.50 78 SER A C 1
ATOM 665 O O . SER A 1 78 ? -0.334 -13.421 -10.764 1.00 88.50 78 SER A O 1
ATOM 667 N N . LEU A 1 79 ? -2.373 -13.839 -9.899 1.00 88.00 79 LEU A N 1
ATOM 668 C CA . LEU A 1 79 ? -2.195 -13.145 -8.627 1.00 88.00 79 LEU A CA 1
ATOM 669 C C . LEU A 1 79 ? -2.662 -14.052 -7.490 1.00 88.00 79 LEU A C 1
ATOM 671 O O . LEU A 1 79 ? -3.855 -14.129 -7.196 1.00 88.00 79 LEU A O 1
ATOM 675 N N . VAL A 1 80 ? -1.717 -14.727 -6.837 1.00 89.62 80 VAL A N 1
ATOM 676 C CA . VAL A 1 80 ? -2.034 -15.659 -5.748 1.00 89.62 80 VAL A CA 1
ATOM 677 C C . VAL A 1 80 ? -1.912 -14.981 -4.383 1.00 89.62 80 VAL A C 1
ATOM 679 O O . VAL A 1 80 ? -1.154 -14.028 -4.220 1.00 89.62 80 VAL A O 1
ATOM 682 N N . SER A 1 81 ? -2.582 -15.518 -3.357 1.00 85.00 81 SER A N 1
ATOM 683 C CA . SER A 1 81 ? -2.531 -15.009 -1.971 1.00 85.00 81 SER A CA 1
ATOM 684 C C . SER A 1 81 ? -1.122 -14.703 -1.457 1.00 85.00 81 SER A C 1
ATOM 686 O O . SER A 1 81 ? -0.884 -13.704 -0.781 1.00 85.00 81 SER A O 1
ATOM 688 N N . ARG A 1 82 ? -0.139 -15.538 -1.818 1.00 87.94 82 ARG A N 1
ATOM 689 C CA . ARG A 1 82 ? 1.261 -15.336 -1.418 1.00 87.94 82 ARG A CA 1
ATOM 690 C C . ARG A 1 82 ? 1.834 -14.016 -1.940 1.00 87.94 82 ARG A C 1
ATOM 692 O O . ARG A 1 82 ? 2.663 -13.411 -1.262 1.00 87.94 82 ARG A O 1
ATOM 699 N N . ASP A 1 83 ? 1.419 -13.580 -3.122 1.00 88.19 83 ASP A N 1
ATOM 700 C CA . ASP A 1 83 ? 1.910 -12.345 -3.729 1.00 88.19 83 ASP A CA 1
ATOM 701 C C . ASP A 1 83 ? 1.418 -11.125 -2.940 1.00 88.19 83 ASP A C 1
ATOM 703 O O . ASP A 1 83 ? 2.167 -10.167 -2.761 1.00 88.19 83 ASP A O 1
ATOM 707 N N . ILE A 1 84 ? 0.219 -11.201 -2.349 1.00 89.75 84 ILE A N 1
ATOM 708 C CA . ILE A 1 84 ? -0.346 -10.150 -1.490 1.00 89.75 84 ILE A CA 1
ATOM 709 C C . ILE A 1 84 ? 0.538 -9.921 -0.259 1.00 89.75 84 ILE A C 1
ATOM 711 O O . ILE A 1 84 ? 0.861 -8.778 0.066 1.00 89.75 84 ILE A O 1
ATOM 715 N N . ALA A 1 85 ? 1.008 -10.991 0.389 1.00 87.62 85 ALA A N 1
ATOM 716 C CA . ALA A 1 85 ? 1.920 -10.880 1.529 1.00 87.62 85 ALA A CA 1
ATOM 717 C C . ALA A 1 85 ? 3.253 -10.207 1.149 1.00 87.62 85 ALA A C 1
ATOM 719 O O . ALA A 1 85 ? 3.809 -9.408 1.915 1.00 87.62 85 ALA A O 1
ATOM 720 N N . VAL A 1 86 ? 3.754 -10.488 -0.060 1.00 87.88 86 VAL A N 1
ATOM 721 C CA . VAL A 1 86 ? 4.945 -9.823 -0.606 1.00 87.88 86 VAL A CA 1
ATOM 722 C C . VAL A 1 86 ? 4.660 -8.342 -0.854 1.00 87.88 86 VAL A C 1
ATOM 724 O O . VAL A 1 86 ? 5.466 -7.499 -0.459 1.00 87.88 86 VAL A O 1
ATOM 727 N N . PHE A 1 87 ? 3.512 -8.000 -1.442 1.00 87.88 87 PHE A N 1
ATOM 728 C CA . PHE A 1 87 ? 3.123 -6.610 -1.694 1.00 87.88 87 PHE A CA 1
ATOM 729 C C . PHE A 1 87 ? 2.972 -5.811 -0.405 1.00 87.88 87 PHE A C 1
ATOM 731 O O . PHE A 1 87 ? 3.508 -4.709 -0.313 1.00 87.88 87 PHE A O 1
ATOM 738 N N . TYR A 1 88 ? 2.317 -6.381 0.608 1.00 87.44 88 TYR A N 1
ATOM 739 C CA . TYR A 1 88 ? 2.192 -5.759 1.923 1.00 87.44 88 TYR A CA 1
ATOM 740 C C . TYR A 1 88 ? 3.571 -5.447 2.513 1.00 87.44 88 TYR A C 1
ATOM 742 O O . TYR A 1 88 ? 3.850 -4.309 2.890 1.00 87.44 88 TYR A O 1
ATOM 750 N N . SER A 1 89 ? 4.473 -6.433 2.501 1.00 84.25 89 SER A N 1
ATOM 751 C CA . SER A 1 89 ? 5.839 -6.275 3.010 1.00 84.25 89 SER A CA 1
ATOM 752 C C . SER A 1 89 ? 6.604 -5.174 2.267 1.00 84.25 89 SER A C 1
ATOM 754 O O . SER A 1 89 ? 7.225 -4.316 2.895 1.00 84.25 89 SER A O 1
ATOM 756 N N . LEU A 1 90 ? 6.525 -5.154 0.932 1.00 82.06 90 LEU A N 1
ATOM 757 C CA . LEU A 1 90 ? 7.176 -4.138 0.102 1.00 82.06 90 LEU A CA 1
ATOM 758 C C . LEU A 1 90 ? 6.613 -2.736 0.355 1.00 82.06 90 LEU A C 1
ATOM 760 O O . LEU A 1 90 ? 7.387 -1.784 0.451 1.00 82.06 90 LEU A O 1
ATOM 764 N N . SER A 1 91 ? 5.295 -2.601 0.501 1.00 81.69 91 SER A N 1
ATOM 765 C CA . SER A 1 91 ? 4.643 -1.327 0.820 1.00 81.69 91 SER A CA 1
ATOM 766 C C . SER A 1 91 ? 5.032 -0.828 2.209 1.00 81.69 91 SER A C 1
ATOM 768 O O . SER A 1 91 ? 5.369 0.346 2.368 1.00 81.69 91 SER A O 1
ATOM 770 N N . MET A 1 92 ? 5.090 -1.709 3.207 1.00 78.31 92 MET A N 1
ATOM 771 C CA . MET A 1 92 ? 5.532 -1.345 4.555 1.00 78.31 92 MET A CA 1
ATOM 772 C C . MET A 1 92 ? 6.992 -0.864 4.583 1.00 78.31 92 MET A C 1
ATOM 774 O O . MET A 1 92 ? 7.321 0.023 5.365 1.00 78.31 92 MET A O 1
ATOM 778 N N . MET A 1 93 ? 7.858 -1.362 3.691 1.00 72.44 93 MET A N 1
ATOM 779 C CA . MET A 1 93 ? 9.242 -0.875 3.546 1.00 72.44 93 MET A CA 1
ATOM 780 C C . MET A 1 93 ? 9.345 0.529 2.927 1.00 72.44 93 MET A C 1
ATOM 782 O O . MET A 1 93 ? 10.414 1.133 2.977 1.00 72.44 93 MET A O 1
ATOM 786 N N . THR A 1 94 ? 8.270 1.053 2.325 1.00 69.25 94 THR A N 1
ATOM 787 C CA . THR A 1 94 ? 8.237 2.429 1.788 1.00 69.25 94 THR A CA 1
ATOM 788 C C . THR A 1 94 ? 7.807 3.470 2.811 1.00 69.25 94 THR A C 1
ATOM 790 O O . THR A 1 94 ? 7.994 4.663 2.578 1.00 69.25 94 THR A O 1
ATOM 793 N N . GLN A 1 95 ? 7.251 3.038 3.943 1.00 65.81 95 GLN A N 1
ATOM 794 C CA . GLN A 1 95 ? 6.873 3.946 5.015 1.00 65.81 95 GLN A CA 1
ATOM 795 C C . GLN A 1 95 ? 8.144 4.455 5.699 1.00 65.81 95 GLN A C 1
ATOM 797 O O . GLN A 1 95 ? 8.817 3.723 6.424 1.00 65.81 95 GLN A O 1
ATOM 802 N N . VAL A 1 96 ? 8.482 5.720 5.461 1.00 58.44 96 VAL A N 1
ATOM 803 C CA . VAL A 1 96 ? 9.512 6.425 6.224 1.00 58.44 96 VAL A CA 1
ATOM 804 C C . VAL A 1 96 ? 8.826 6.990 7.462 1.00 58.44 96 VAL A C 1
ATOM 806 O O . VAL A 1 96 ? 8.151 8.013 7.400 1.00 58.44 96 VAL A O 1
ATOM 809 N N . ASP A 1 97 ? 8.927 6.272 8.579 1.00 52.75 97 ASP A N 1
ATOM 810 C CA . ASP A 1 97 ? 8.385 6.735 9.856 1.00 52.75 97 ASP A CA 1
ATOM 811 C C . ASP A 1 97 ? 9.376 7.720 10.491 1.00 52.75 97 ASP A C 1
ATOM 813 O O . ASP A 1 97 ? 10.380 7.326 11.091 1.00 52.75 97 ASP A O 1
ATOM 817 N N . GLU A 1 98 ? 9.142 9.018 10.289 1.00 51.75 98 GLU A N 1
ATOM 818 C CA . GLU A 1 98 ? 10.033 10.078 10.779 1.00 51.75 98 GLU A CA 1
ATOM 819 C C . GLU A 1 98 ? 9.933 10.291 12.302 1.00 51.75 98 GLU A C 1
ATOM 821 O O . GLU A 1 98 ? 10.820 10.914 12.887 1.00 51.75 98 GLU A O 1
ATOM 826 N N . ILE A 1 99 ? 8.887 9.771 12.965 1.00 49.41 99 ILE A N 1
ATOM 827 C CA . ILE A 1 99 ? 8.557 10.135 14.355 1.00 49.41 99 ILE A CA 1
ATOM 828 C C . ILE A 1 99 ? 8.416 8.916 15.284 1.00 49.41 99 ILE A C 1
ATOM 830 O O . ILE A 1 99 ? 8.961 8.957 16.386 1.00 49.41 99 ILE A O 1
ATOM 834 N N . ASN A 1 100 ? 7.755 7.821 14.883 1.00 52.28 100 ASN A N 1
ATOM 835 C CA . ASN A 1 100 ? 7.458 6.697 15.786 1.00 52.28 100 ASN A CA 1
ATOM 836 C C . ASN A 1 100 ? 7.966 5.362 15.225 1.00 52.28 100 ASN A C 1
ATOM 838 O O . ASN A 1 100 ? 7.285 4.644 14.508 1.00 52.28 100 ASN A O 1
ATOM 842 N N . LYS A 1 101 ? 9.181 4.976 15.614 1.00 53.50 101 LYS A N 1
ATOM 843 C CA . LYS A 1 101 ? 9.914 3.798 15.112 1.00 53.50 101 L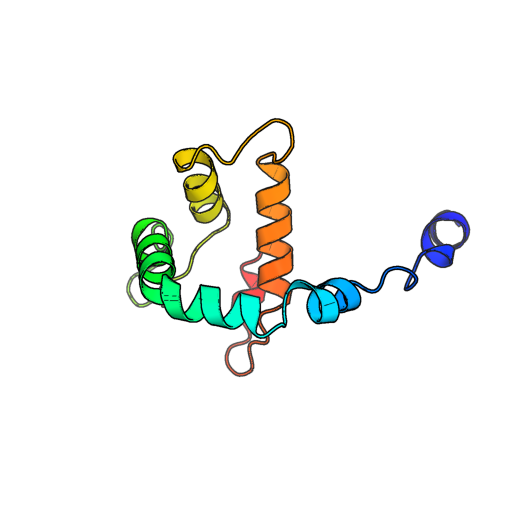YS A CA 1
ATOM 844 C C . LYS A 1 101 ? 9.338 2.413 15.484 1.00 53.50 101 LYS A C 1
ATOM 846 O O . LYS A 1 101 ? 10.100 1.459 15.520 1.00 53.50 101 LYS A O 1
ATOM 851 N N . ASP A 1 102 ? 8.039 2.246 15.709 1.00 57.28 102 ASP A N 1
ATOM 852 C CA . ASP A 1 102 ? 7.476 0.951 16.139 1.00 57.28 102 ASP A CA 1
ATOM 853 C C . ASP A 1 102 ? 6.637 0.239 15.069 1.00 57.28 102 ASP A C 1
ATOM 855 O O . ASP A 1 102 ? 6.342 -0.951 15.203 1.00 57.28 102 ASP A O 1
ATOM 859 N N . ARG A 1 103 ? 6.262 0.911 13.972 1.00 56.84 103 ARG A N 1
ATOM 860 C CA . ARG A 1 103 ? 5.347 0.313 12.984 1.00 56.84 103 ARG A CA 1
ATOM 861 C C . ARG A 1 103 ? 6.006 -0.740 12.086 1.00 56.84 103 ARG A C 1
ATOM 863 O O . ARG A 1 103 ? 5.383 -1.752 11.785 1.00 56.84 103 ARG A O 1
ATOM 870 N N . HIS A 1 104 ? 7.279 -0.570 11.728 1.00 57.97 104 HIS A N 1
ATOM 871 C CA . HIS A 1 104 ? 8.036 -1.560 10.945 1.00 57.97 104 HIS A CA 1
ATOM 872 C C . HIS A 1 104 ? 8.311 -2.865 11.719 1.00 57.97 104 HIS A C 1
ATOM 874 O O . HIS A 1 104 ? 8.520 -3.909 11.108 1.00 57.97 104 HIS A O 1
ATOM 880 N N . LEU A 1 105 ? 8.258 -2.836 13.059 1.00 57.62 105 LEU A N 1
ATOM 881 C CA . LEU A 1 105 ? 8.365 -4.033 13.905 1.00 57.62 105 LEU A CA 1
ATOM 882 C C . LEU A 1 105 ? 7.112 -4.922 13.831 1.00 57.62 105 LEU A C 1
ATOM 884 O O . LEU A 1 105 ? 7.169 -6.086 14.221 1.00 57.62 105 LEU A O 1
ATOM 888 N N . ARG A 1 106 ? 5.996 -4.396 13.305 1.00 56.50 106 ARG A N 1
ATOM 889 C CA . ARG A 1 106 ? 4.726 -5.114 13.111 1.00 56.50 106 ARG A CA 1
ATOM 890 C C . ARG A 1 106 ? 4.616 -5.796 11.736 1.00 56.50 106 ARG A C 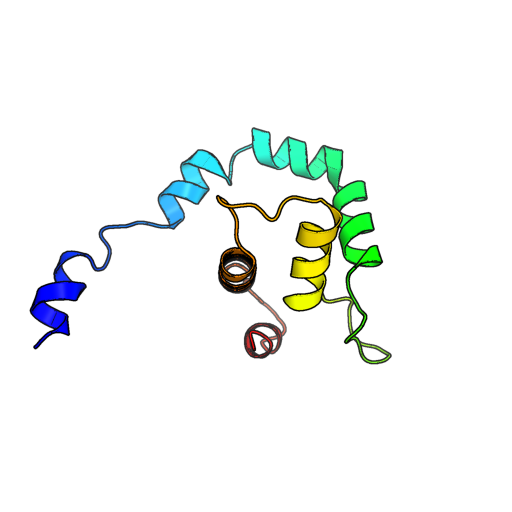1
ATOM 892 O O . ARG A 1 106 ? 3.537 -6.235 11.373 1.00 56.50 106 ARG A O 1
ATOM 899 N N . MET A 1 107 ? 5.712 -5.907 10.975 1.00 52.16 107 MET A N 1
ATOM 900 C CA . MET A 1 107 ? 5.786 -6.623 9.682 1.00 52.16 107 MET A CA 1
ATOM 901 C C . MET A 1 107 ? 5.600 -8.158 9.783 1.00 52.16 107 MET A C 1
ATOM 903 O O . MET A 1 107 ? 5.932 -8.869 8.835 1.00 52.16 107 MET A O 1
ATOM 907 N N . ARG A 1 108 ? 5.146 -8.695 10.921 1.00 36.34 108 ARG A N 1
ATOM 908 C CA . ARG A 1 108 ? 5.105 -10.136 11.195 1.00 36.34 108 ARG A CA 1
ATOM 909 C C . ARG A 1 108 ? 3.702 -10.635 11.463 1.00 36.34 108 ARG A C 1
ATOM 911 O O . ARG A 1 108 ? 2.991 -9.943 12.219 1.00 36.34 108 ARG A O 1
#

Radius of gyration: 17.31 Å; chains: 1; bounding box: 45×33×37 Å

Sequence (108 aa):
MMYERNLFPYFGKQNPQAFRDNRYWNEEVDNIYKSHLQLFEYLYKTYGGTHMKPGDQLFMTTDELESIFADSELINDSLVSRDIAVFYSLSMMTQVDEINKDRHLRMR

Secondary structure (DSSP, 8-state):
-HHHHHTGGGTTTS-HHHHIIIIISSHHHHHHHHHTHHHHHHHHHHHS-TTPPTT------HHHHHHHHHHTT--BTTB-HHHHHHHHHHHHTT---SS-TTSGGG--

pLDDT: mean 79.98, std 12.97, range [36.34, 95.06]

Foldseek 3Di:
DCCVPPPVVCVPVDDPVVCCVPPNPDPVNVVVCVVCVVVVVVLQVVQWDPPPDVPDDTDHDLVSQLVVCVVVVVDDPVHHSVVSLVVVLVVLVPDPPPDDPCSNVRND